Protein AF-A0A0S4R0V3-F1 (afdb_monomer_lite)

Organism: NCBI:txid795642

Foldseek 3Di:
DVVVVVVVVVVVVCCVVCVVVCCCVVVVVDPDPPGLDLVVCCVVPNDPVSVVVVPVVDDDDDD

Radius of gyration: 18.86 Å; chains: 1; bounding box: 46×25×42 Å

Secondary structure (DSSP, 8-state):
-HHHHHHHHHHHHHHHHHHHHHHHHHTT----TTS--HHHHHHHH-HHHHHHHHHHH--PPP-

pLDDT: mean 77.59, std 13.05, range [59.53, 97.69]

Sequence (63 aa):
EAFRLVEQLQGYQGEEVLSYLFHAYGTNLTFEDNEYNFVKVRAQHGVKRAFELRDEHFEIPEP

Structure (mmCIF, N/CA/C/O backbone):
data_AF-A0A0S4R0V3-F1
#
_entry.id   AF-A0A0S4R0V3-F1
#
loop_
_atom_site.group_PDB
_atom_site.id
_atom_site.type_sy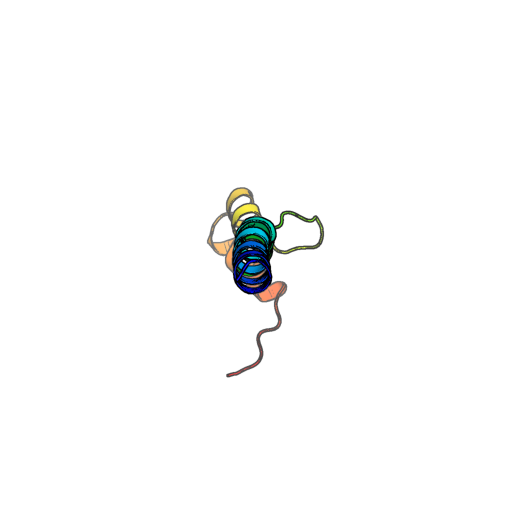mbol
_atom_site.label_atom_id
_atom_site.label_alt_id
_atom_site.label_comp_id
_atom_site.label_asym_id
_atom_site.label_entity_id
_atom_site.label_seq_id
_atom_site.pdbx_PDB_ins_code
_atom_site.Cartn_x
_atom_site.Cartn_y
_atom_site.Cartn_z
_atom_site.occupancy
_atom_site.B_iso_or_equiv
_atom_site.auth_seq_id
_atom_site.auth_comp_id
_atom_site.auth_asym_id
_atom_site.auth_atom_id
_atom_site.pdbx_PDB_model_num
ATOM 1 N N . GLU A 1 1 ? 33.100 5.299 -28.163 1.00 61.41 1 GLU A N 1
ATOM 2 C CA . GLU A 1 1 ? 32.496 6.126 -27.091 1.00 61.41 1 GLU A CA 1
ATOM 3 C C . GLU A 1 1 ? 30.993 6.336 -27.228 1.00 61.41 1 GLU A C 1
ATOM 5 O O . GLU A 1 1 ? 30.312 6.148 -26.232 1.00 61.41 1 GLU A O 1
ATOM 10 N N . ALA A 1 2 ? 30.457 6.652 -28.415 1.00 65.94 2 ALA A N 1
ATOM 11 C CA . ALA A 1 2 ? 29.015 6.864 -28.615 1.00 65.94 2 ALA A CA 1
ATOM 12 C C . ALA A 1 2 ? 28.128 5.717 -28.089 1.00 65.94 2 ALA A C 1
ATOM 14 O O . ALA A 1 2 ? 27.160 5.978 -27.391 1.00 65.94 2 ALA A O 1
ATOM 15 N N . PHE A 1 3 ? 28.505 4.454 -28.323 1.00 64.38 3 PHE A N 1
ATOM 16 C CA . PHE A 1 3 ? 27.779 3.289 -27.792 1.00 64.38 3 PHE A CA 1
ATOM 17 C C . PHE A 1 3 ? 27.684 3.262 -26.258 1.00 64.38 3 PHE A C 1
ATOM 19 O O . PHE A 1 3 ? 26.624 2.978 -25.717 1.00 64.38 3 PHE A O 1
ATOM 26 N N . ARG A 1 4 ? 28.764 3.634 -25.558 1.00 69.50 4 ARG A N 1
ATOM 27 C CA . ARG A 1 4 ? 28.801 3.697 -24.088 1.00 69.50 4 ARG A CA 1
ATOM 28 C C . ARG A 1 4 ? 27.896 4.811 -23.551 1.00 69.50 4 ARG A C 1
ATOM 30 O O . ARG A 1 4 ? 27.248 4.641 -22.528 1.00 69.50 4 ARG A O 1
ATOM 37 N N . LEU A 1 5 ? 27.841 5.940 -24.258 1.00 61.47 5 LEU A N 1
ATOM 38 C CA . LEU A 1 5 ? 26.925 7.044 -23.958 1.00 61.47 5 LEU A CA 1
ATOM 39 C C . LEU A 1 5 ? 25.460 6.647 -24.187 1.00 61.47 5 LEU A C 1
ATOM 41 O O . LEU A 1 5 ? 24.614 6.989 -23.368 1.00 61.47 5 LEU A O 1
ATOM 45 N N . VAL A 1 6 ? 25.169 5.896 -25.254 1.00 65.62 6 VAL A N 1
ATOM 46 C CA . VAL A 1 6 ? 23.821 5.375 -25.537 1.00 65.62 6 VAL A CA 1
ATOM 47 C C . VAL A 1 6 ? 23.362 4.405 -24.443 1.00 65.62 6 VAL A C 1
ATOM 49 O O . VAL A 1 6 ? 22.266 4.579 -23.923 1.00 65.62 6 VAL A O 1
ATOM 52 N N . GLU A 1 7 ? 24.205 3.457 -24.022 1.00 69.44 7 GLU A N 1
ATOM 53 C CA . GLU A 1 7 ? 23.886 2.542 -22.912 1.00 69.44 7 GLU A CA 1
ATOM 54 C C . GLU A 1 7 ? 23.626 3.281 -21.591 1.00 69.44 7 GLU A C 1
ATOM 56 O O . GLU A 1 7 ? 22.650 2.993 -20.899 1.00 69.44 7 GLU A O 1
ATOM 61 N N . GLN A 1 8 ? 24.464 4.268 -21.244 1.00 64.06 8 GLN A N 1
ATOM 62 C CA . GLN A 1 8 ? 24.270 5.056 -20.020 1.00 64.06 8 GLN A CA 1
ATOM 63 C C . GLN A 1 8 ? 22.974 5.877 -20.059 1.00 64.06 8 GLN A C 1
ATOM 65 O O . GLN A 1 8 ? 22.275 5.963 -19.051 1.00 64.06 8 GLN A O 1
ATOM 70 N N . LEU A 1 9 ? 22.628 6.448 -21.216 1.00 61.22 9 LEU A N 1
ATOM 71 C CA . LEU A 1 9 ? 21.383 7.199 -21.396 1.00 61.22 9 LEU A CA 1
ATOM 72 C C . LEU A 1 9 ? 20.144 6.295 -21.343 1.00 61.22 9 LEU A C 1
ATOM 74 O O . LEU A 1 9 ? 19.129 6.702 -20.782 1.00 61.22 9 LEU A O 1
ATOM 78 N N . GLN A 1 10 ? 20.225 5.064 -21.861 1.00 62.50 10 GLN A N 1
ATOM 79 C CA . GLN A 1 10 ? 19.129 4.092 -21.784 1.00 62.50 10 GLN A CA 1
ATOM 80 C C . GLN A 1 10 ? 18.830 3.660 -20.344 1.00 62.50 10 GLN A C 1
ATOM 82 O O . GLN A 1 10 ? 17.659 3.561 -19.979 1.00 62.50 10 GLN A O 1
ATOM 87 N N . GLY A 1 11 ? 19.860 3.452 -19.515 1.00 61.91 11 GLY A N 1
ATOM 88 C CA . GLY A 1 11 ? 19.671 3.179 -18.087 1.00 61.91 11 GLY A CA 1
ATOM 89 C C . GLY A 1 11 ? 18.957 4.326 -17.365 1.00 61.91 11 GLY A C 1
ATOM 90 O O . GLY A 1 11 ? 18.001 4.089 -16.633 1.00 61.91 11 GLY A O 1
ATOM 91 N N . TYR A 1 12 ? 19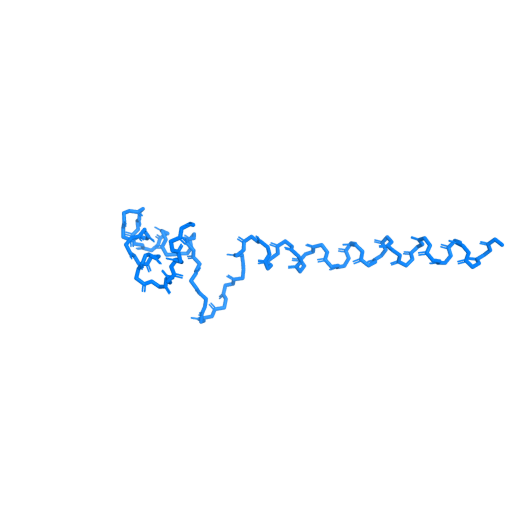.362 5.568 -17.647 1.00 59.53 12 TYR A N 1
ATOM 92 C CA . TYR A 1 12 ? 18.805 6.768 -17.012 1.00 59.53 12 TYR A CA 1
ATOM 93 C C . TYR A 1 12 ? 17.342 7.026 -17.406 1.00 59.53 12 TYR A C 1
ATOM 95 O O . TYR A 1 12 ? 16.494 7.269 -16.552 1.00 59.53 12 TYR A O 1
ATOM 103 N N . GLN A 1 13 ? 17.017 6.908 -18.699 1.00 62.19 13 GLN A N 1
ATOM 104 C CA . GLN A 1 13 ? 15.633 7.050 -19.166 1.00 62.19 13 GLN A CA 1
ATOM 105 C C . GLN A 1 13 ? 14.737 5.903 -18.687 1.00 62.19 13 GLN A C 1
ATOM 107 O O . GLN A 1 13 ? 13.561 6.122 -18.401 1.00 62.19 13 GLN A O 1
ATOM 112 N N . GLY A 1 14 ? 15.275 4.684 -18.590 1.00 64.00 14 GLY A N 1
ATOM 113 C CA . GLY A 1 14 ? 14.542 3.543 -18.050 1.00 64.00 14 GLY A CA 1
ATOM 114 C C . GLY A 1 14 ? 14.164 3.748 -16.584 1.00 64.00 14 GLY A C 1
ATOM 115 O O . GLY A 1 14 ? 13.026 3.479 -16.205 1.00 64.00 14 GLY A O 1
ATOM 116 N N . GLU A 1 15 ? 15.085 4.275 -15.778 1.00 65.31 15 GLU A N 1
ATOM 117 C CA . GLU A 1 15 ? 14.845 4.558 -14.363 1.00 65.31 15 GLU A CA 1
ATOM 118 C C . GLU A 1 15 ? 13.773 5.639 -14.166 1.00 65.31 15 GLU A C 1
ATOM 120 O O . GLU A 1 15 ? 12.834 5.418 -13.407 1.00 65.31 15 GLU A O 1
ATOM 125 N N . GLU A 1 16 ? 13.830 6.759 -14.894 1.00 69.38 16 GLU A N 1
ATOM 126 C CA . GLU A 1 16 ? 12.818 7.824 -14.778 1.00 69.38 16 GLU A CA 1
ATOM 127 C C . GLU A 1 16 ? 11.410 7.355 -15.177 1.00 69.38 16 GLU A C 1
ATOM 129 O O . GLU A 1 16 ? 10.431 7.683 -14.503 1.00 69.38 16 GLU A O 1
ATOM 134 N N . VAL A 1 17 ? 11.289 6.560 -16.245 1.00 70.81 17 VAL A N 1
ATOM 135 C CA . VAL A 1 17 ? 9.987 6.071 -16.726 1.00 70.81 17 VAL A CA 1
ATOM 136 C C . VAL A 1 17 ? 9.424 4.986 -15.809 1.00 70.81 17 VAL A C 1
ATOM 138 O O . VAL A 1 17 ? 8.230 4.987 -15.502 1.00 70.81 17 VAL A O 1
ATOM 141 N N . LEU A 1 18 ? 10.267 4.058 -15.353 1.00 74.31 18 LEU A N 1
ATOM 142 C CA . LEU A 1 18 ? 9.831 2.961 -14.493 1.00 74.31 18 LEU A CA 1
ATOM 143 C C . LEU A 1 18 ? 9.683 3.378 -13.029 1.00 74.31 18 LEU A C 1
ATOM 145 O O . LEU A 1 18 ? 8.977 2.697 -12.294 1.00 74.31 18 LEU A O 1
ATOM 149 N N . SER A 1 19 ? 10.285 4.490 -12.601 1.00 70.62 19 SER A N 1
ATOM 150 C CA . SER A 1 19 ? 10.201 4.994 -11.225 1.00 70.62 19 SER A CA 1
ATOM 151 C C . SER A 1 19 ? 8.755 5.138 -10.748 1.00 70.62 19 SER A C 1
ATOM 153 O O . SER A 1 19 ? 8.419 4.665 -9.665 1.00 70.62 19 SER A O 1
ATOM 155 N N . TYR A 1 20 ? 7.856 5.685 -11.574 1.00 66.56 20 TYR A N 1
ATOM 156 C CA . TYR A 1 20 ? 6.439 5.801 -11.213 1.00 66.56 20 TYR A CA 1
ATOM 157 C C . TYR A 1 20 ? 5.739 4.448 -11.093 1.00 66.56 20 TYR A C 1
ATOM 159 O O . TYR A 1 20 ? 4.917 4.269 -10.197 1.00 66.56 20 TYR A O 1
ATOM 167 N N . LEU A 1 21 ? 6.082 3.492 -11.959 1.00 68.31 21 LEU A N 1
ATOM 168 C CA . LEU A 1 21 ? 5.561 2.128 -11.881 1.00 68.31 21 LEU A CA 1
ATOM 169 C C . LEU A 1 21 ? 6.072 1.449 -10.606 1.00 68.31 21 LEU A C 1
ATOM 171 O O . LEU A 1 21 ? 5.267 0.982 -9.810 1.00 68.31 21 LEU A O 1
ATOM 175 N N . PHE A 1 22 ? 7.381 1.462 -10.348 1.00 70.50 22 PHE A N 1
ATOM 176 C CA . PHE A 1 22 ? 7.963 0.896 -9.130 1.00 70.50 22 PHE A CA 1
ATOM 177 C C . PHE A 1 22 ? 7.456 1.575 -7.861 1.00 70.50 22 PHE A C 1
ATOM 179 O O . PHE A 1 22 ? 7.248 0.897 -6.861 1.00 70.50 22 PHE A O 1
ATOM 186 N N . HIS A 1 23 ? 7.217 2.885 -7.883 1.00 67.94 23 HIS A N 1
ATOM 187 C CA . HIS A 1 23 ? 6.624 3.590 -6.757 1.00 67.94 23 HIS A CA 1
ATOM 188 C C . HIS A 1 23 ? 5.175 3.149 -6.541 1.00 67.94 23 HIS A C 1
ATOM 190 O O . HIS A 1 23 ? 4.834 2.742 -5.435 1.00 67.94 23 HIS A O 1
ATOM 196 N N . ALA A 1 24 ? 4.340 3.160 -7.583 1.00 65.62 24 ALA A N 1
ATOM 197 C CA . ALA A 1 24 ? 2.936 2.766 -7.484 1.00 65.62 24 ALA A CA 1
ATOM 198 C C . ALA A 1 24 ? 2.773 1.305 -7.029 1.00 65.62 24 ALA A C 1
ATOM 200 O O . ALA A 1 24 ? 2.064 1.053 -6.054 1.00 65.62 24 ALA A O 1
ATOM 201 N N . TYR A 1 25 ? 3.497 0.374 -7.664 1.00 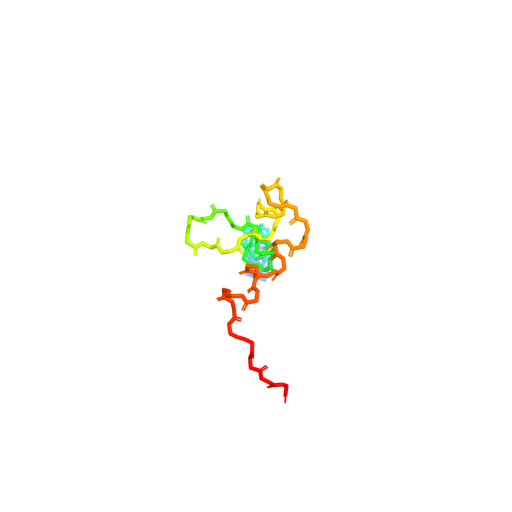63.62 25 TYR A N 1
ATOM 202 C CA . TYR A 1 25 ? 3.483 -1.054 -7.326 1.00 63.62 25 TYR A CA 1
ATOM 203 C C . TYR A 1 25 ? 4.192 -1.364 -6.002 1.00 63.62 25 TYR A C 1
ATOM 205 O O . TYR A 1 25 ? 3.753 -2.229 -5.254 1.00 63.62 25 TYR A O 1
ATOM 213 N N . GLY A 1 26 ? 5.285 -0.668 -5.685 1.00 64.88 26 GLY A N 1
ATOM 214 C CA . GLY A 1 26 ? 6.080 -0.916 -4.479 1.00 64.88 26 GLY A CA 1
ATOM 215 C C . GLY A 1 26 ? 5.503 -0.291 -3.210 1.00 64.88 26 GLY A C 1
ATOM 216 O O . GLY A 1 26 ? 5.875 -0.695 -2.112 1.00 64.88 26 GLY A O 1
ATOM 217 N N . THR A 1 27 ? 4.601 0.685 -3.339 1.00 62.81 27 THR A N 1
ATOM 218 C CA . THR A 1 27 ? 3.974 1.366 -2.192 1.00 62.81 27 THR A CA 1
ATOM 219 C C . THR A 1 27 ? 2.464 1.156 -2.101 1.00 62.81 27 THR A C 1
ATOM 221 O O . THR A 1 27 ? 1.826 1.775 -1.248 1.00 62.81 27 THR A O 1
ATOM 224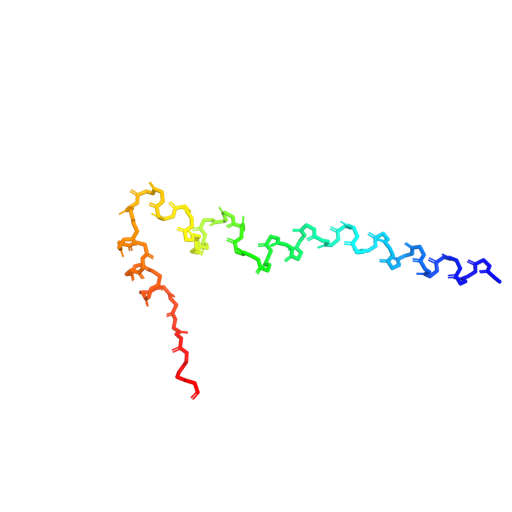 N N . ASN A 1 28 ? 1.901 0.249 -2.916 1.00 63.22 28 ASN A N 1
ATOM 225 C CA . ASN A 1 28 ? 0.481 -0.122 -2.876 1.00 63.22 28 ASN A CA 1
ATOM 226 C C . ASN A 1 28 ? -0.429 1.120 -3.031 1.00 63.22 28 ASN A C 1
ATOM 228 O O . ASN A 1 28 ? -1.413 1.309 -2.307 1.00 63.22 28 ASN A O 1
ATOM 232 N N . LEU A 1 29 ? -0.012 2.025 -3.929 1.00 65.06 29 LEU A N 1
ATOM 233 C CA . LEU A 1 29 ? -0.699 3.274 -4.288 1.00 65.06 29 LEU A CA 1
ATOM 234 C C . LEU A 1 29 ? -1.570 3.117 -5.536 1.00 65.06 29 LEU A C 1
ATOM 236 O O . LEU A 1 29 ? -2.165 4.088 -6.003 1.00 65.06 29 LEU A O 1
ATOM 240 N N . THR A 1 30 ? -1.646 1.914 -6.087 1.00 64.06 30 THR A N 1
ATOM 241 C CA . THR A 1 30 ? -2.657 1.567 -7.070 1.00 64.06 30 THR A CA 1
ATOM 242 C C . THR A 1 30 ? -4.035 1.580 -6.381 1.00 64.06 30 THR A C 1
ATOM 244 O O . THR A 1 30 ? -4.199 1.293 -5.190 1.00 64.06 30 THR A O 1
ATOM 247 N N . PHE A 1 31 ? -5.028 2.116 -7.093 1.00 66.19 31 PHE A N 1
ATOM 248 C CA . PHE A 1 31 ? -6.402 2.309 -6.606 1.00 66.19 31 PHE A CA 1
ATOM 249 C C . PHE A 1 31 ? -7.381 1.443 -7.403 1.00 66.19 31 PHE A C 1
ATOM 251 O O . PHE A 1 31 ? -8.540 1.823 -7.578 1.00 66.19 31 PHE A O 1
ATOM 258 N N . GLU A 1 32 ? -6.905 0.312 -7.921 1.00 73.31 32 GLU A N 1
ATOM 259 C CA . GLU A 1 32 ? -7.742 -0.613 -8.676 1.00 73.31 32 GLU A CA 1
ATOM 260 C C . GLU A 1 32 ? -8.832 -1.213 -7.781 1.00 73.31 32 GLU A C 1
ATOM 262 O O . GLU A 1 32 ? -8.687 -1.325 -6.560 1.00 73.31 32 GLU A O 1
ATOM 267 N N . ASP A 1 33 ? -9.969 -1.564 -8.380 1.00 72.25 33 ASP A N 1
ATOM 268 C CA . ASP A 1 33 ? -11.154 -1.987 -7.625 1.00 72.25 33 ASP A CA 1
ATOM 269 C C . ASP A 1 33 ? -10.963 -3.328 -6.898 1.00 72.25 33 ASP A C 1
ATOM 271 O O . ASP A 1 33 ? -11.661 -3.611 -5.925 1.00 72.25 33 ASP A O 1
ATOM 275 N N . ASN A 1 34 ? -10.015 -4.145 -7.353 1.00 77.12 34 ASN A N 1
ATOM 276 C CA . ASN A 1 34 ? -9.669 -5.451 -6.795 1.00 77.12 34 ASN A CA 1
ATOM 277 C C . ASN A 1 34 ? -8.515 -5.408 -5.779 1.00 77.12 34 ASN A C 1
ATOM 279 O O . ASN A 1 34 ? -8.164 -6.456 -5.239 1.00 77.12 34 ASN A O 1
ATOM 283 N N . GLU A 1 35 ? -7.930 -4.240 -5.505 1.00 81.06 35 GLU A N 1
ATOM 284 C CA . GLU A 1 35 ? -6.803 -4.110 -4.582 1.00 81.06 35 GLU A CA 1
ATOM 285 C C . GLU A 1 35 ? -7.234 -3.587 -3.210 1.00 81.06 35 GLU A C 1
ATOM 287 O O . GLU A 1 35 ? -8.015 -2.636 -3.072 1.00 81.06 35 GLU A O 1
ATOM 292 N N . TYR A 1 36 ? -6.652 -4.164 -2.159 1.00 87.44 36 TYR A N 1
ATOM 293 C CA . TYR A 1 36 ? -6.766 -3.601 -0.827 1.00 87.44 36 TYR A CA 1
ATOM 294 C C . TYR A 1 36 ? -5.830 -2.398 -0.645 1.00 87.44 36 TYR A C 1
ATOM 296 O O . TYR A 1 36 ? -4.641 -2.542 -0.365 1.00 87.44 36 TYR A O 1
ATOM 304 N N . ASN A 1 37 ? -6.380 -1.186 -0.739 1.00 88.50 37 ASN A N 1
ATOM 305 C CA . ASN A 1 37 ? -5.652 0.054 -0.463 1.00 88.50 37 ASN A CA 1
ATOM 306 C C . ASN A 1 37 ? -5.928 0.556 0.967 1.00 88.50 37 ASN A C 1
ATOM 308 O O . ASN A 1 37 ? -7.005 1.080 1.270 1.00 88.50 37 ASN A O 1
ATOM 312 N N . PHE A 1 38 ? -4.934 0.450 1.854 1.00 88.44 38 PHE A N 1
ATOM 313 C CA . PHE A 1 38 ? -5.098 0.795 3.272 1.00 88.44 38 PHE A CA 1
ATOM 314 C C . PHE A 1 38 ? -5.497 2.263 3.501 1.00 88.44 38 PHE A C 1
ATOM 316 O O . PHE A 1 38 ? -6.298 2.557 4.390 1.00 88.44 38 PHE A O 1
ATOM 323 N N . VAL A 1 39 ? -4.975 3.199 2.700 1.00 87.88 39 VAL A N 1
ATOM 324 C CA . VAL A 1 39 ? -5.283 4.631 2.841 1.00 87.88 39 VAL A CA 1
ATOM 325 C C . VAL A 1 39 ? -6.747 4.903 2.488 1.00 87.88 39 VAL A C 1
ATOM 327 O O . VAL A 1 39 ? -7.435 5.587 3.250 1.00 87.88 39 VAL A O 1
ATOM 330 N N . LYS A 1 40 ? -7.247 4.312 1.392 1.00 89.00 40 LYS A N 1
ATOM 331 C CA . LYS A 1 40 ? -8.658 4.385 0.969 1.00 89.00 40 LYS A CA 1
ATOM 332 C C . LYS A 1 40 ? -9.586 3.809 2.041 1.00 89.00 40 LYS A C 1
ATOM 334 O O . LYS A 1 40 ? -10.523 4.482 2.467 1.00 89.00 40 LYS A O 1
ATOM 339 N N . VAL A 1 41 ? -9.292 2.604 2.530 1.00 92.56 41 VAL A N 1
ATOM 340 C CA . VAL A 1 41 ? -10.129 1.916 3.527 1.00 92.56 41 VAL A CA 1
ATOM 341 C C . VAL A 1 41 ? -10.121 2.657 4.866 1.00 92.56 41 VAL A C 1
ATOM 343 O O . VAL A 1 41 ? -11.179 2.869 5.460 1.00 92.56 41 VAL A O 1
ATOM 346 N N . ARG A 1 42 ? -8.960 3.146 5.323 1.00 94.50 42 ARG A N 1
ATOM 347 C CA . ARG A 1 42 ? -8.861 3.980 6.532 1.00 94.50 42 ARG A CA 1
ATOM 348 C C . ARG A 1 42 ? -9.680 5.261 6.411 1.00 94.50 42 ARG A C 1
ATOM 350 O O . ARG A 1 42 ? -10.317 5.646 7.390 1.00 94.50 42 ARG A O 1
ATOM 357 N N . ALA A 1 43 ? -9.651 5.929 5.259 1.00 93.38 43 ALA A N 1
ATOM 358 C CA . ALA A 1 43 ? -10.419 7.155 5.048 1.00 93.38 43 ALA A CA 1
ATOM 359 C C . ALA A 1 43 ? -11.936 6.913 5.148 1.00 93.38 43 ALA A C 1
ATOM 361 O O . ALA A 1 43 ? -12.658 7.780 5.630 1.00 93.38 43 ALA A O 1
ATOM 362 N N . GLN A 1 44 ? -12.407 5.731 4.742 1.00 94.31 44 GLN A N 1
ATOM 363 C CA . GLN A 1 44 ? -13.827 5.364 4.747 1.00 94.31 44 GLN A CA 1
ATOM 364 C C . GLN A 1 44 ? -14.309 4.789 6.088 1.00 94.31 44 GLN A C 1
ATOM 366 O O . GLN A 1 44 ? -15.429 5.070 6.508 1.00 94.31 44 GLN A O 1
ATOM 371 N N . HIS A 1 45 ? -13.478 3.993 6.767 1.00 96.44 45 HIS A N 1
ATOM 372 C CA . HIS A 1 45 ? -13.900 3.179 7.917 1.00 96.44 45 HIS A CA 1
ATOM 373 C C . HIS A 1 45 ? -13.158 3.490 9.226 1.00 96.44 45 HIS A C 1
ATOM 375 O O . HIS A 1 45 ? -13.485 2.935 10.276 1.00 96.44 45 HIS A O 1
ATOM 381 N N . GLY A 1 46 ? -12.165 4.379 9.194 1.00 96.38 46 GLY A N 1
ATOM 382 C CA . GLY A 1 46 ? -11.312 4.680 10.339 1.00 96.38 46 GLY A CA 1
ATOM 383 C C . GLY A 1 46 ? -10.204 3.646 10.564 1.00 96.38 46 GLY A C 1
ATOM 384 O O . GLY A 1 46 ? -10.141 2.593 9.934 1.00 96.38 46 GLY A O 1
ATOM 385 N N . VAL A 1 47 ? -9.286 3.973 11.479 1.00 96.75 47 VAL A N 1
ATOM 386 C CA . VAL A 1 47 ? -8.023 3.232 11.666 1.00 96.75 47 VAL A CA 1
ATOM 387 C C . VAL A 1 47 ? -8.250 1.783 12.087 1.00 96.7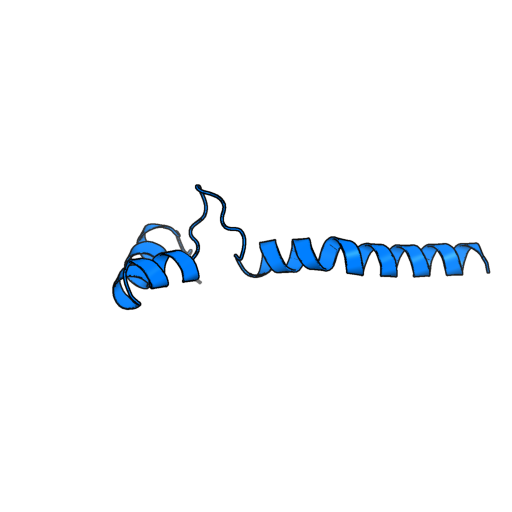5 47 VAL A C 1
ATOM 389 O O . VAL A 1 47 ? -7.695 0.884 11.468 1.00 96.75 47 VAL A O 1
ATOM 392 N N . LYS A 1 48 ? -9.065 1.545 13.122 1.00 97.69 48 LYS A N 1
ATOM 393 C CA . LYS A 1 48 ? -9.251 0.198 13.680 1.00 97.69 48 LYS A CA 1
ATOM 394 C C . LYS A 1 48 ? -9.826 -0.766 12.640 1.00 97.69 48 LYS A C 1
ATOM 396 O O . LYS A 1 48 ? -9.245 -1.820 12.407 1.00 97.69 48 LYS A O 1
ATOM 401 N N . ARG A 1 49 ? -10.921 -0.377 11.978 1.00 97.25 49 ARG A N 1
ATOM 402 C CA . ARG A 1 49 ? -11.581 -1.243 10.994 1.00 97.25 49 ARG A CA 1
ATOM 403 C C . ARG A 1 49 ? -10.700 -1.501 9.770 1.00 97.25 49 ARG A C 1
ATOM 405 O O . ARG A 1 49 ? -10.753 -2.590 9.217 1.00 97.25 49 ARG A O 1
ATOM 412 N N . ALA A 1 50 ? -9.854 -0.546 9.382 1.00 95.75 50 ALA A N 1
ATOM 413 C CA . ALA A 1 50 ? -8.891 -0.743 8.299 1.00 95.75 50 ALA A CA 1
ATOM 414 C C . ALA A 1 50 ? -7.794 -1.775 8.623 1.00 95.75 50 ALA A C 1
ATOM 416 O O . ALA A 1 50 ? -7.260 -2.393 7.707 1.00 95.75 50 ALA A O 1
ATOM 417 N N . PHE A 1 51 ? -7.444 -1.985 9.893 1.00 94.69 51 PHE A N 1
ATOM 418 C CA . PHE A 1 51 ? -6.545 -3.081 10.269 1.00 94.69 51 PHE A CA 1
ATOM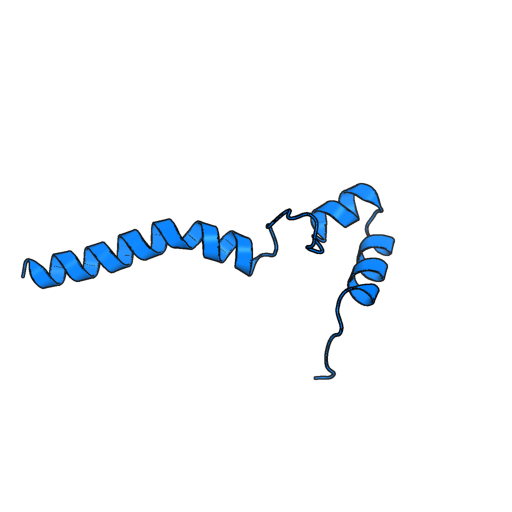 419 C C . PHE A 1 51 ? -7.261 -4.431 10.257 1.00 94.69 51 PHE A C 1
ATOM 421 O O . PHE A 1 51 ? -6.743 -5.370 9.671 1.00 94.69 51 PHE A O 1
ATOM 428 N N . GLU A 1 52 ? -8.475 -4.508 10.806 1.00 95.50 52 GLU A N 1
ATOM 429 C CA . GLU A 1 52 ? -9.270 -5.746 10.780 1.00 95.50 52 GLU A CA 1
ATOM 430 C C . GLU A 1 52 ? -9.502 -6.233 9.340 1.00 95.50 52 GLU A C 1
ATOM 432 O O . GLU A 1 52 ? -9.224 -7.381 9.022 1.00 95.50 52 GLU A O 1
ATOM 437 N N . LEU A 1 53 ? -9.914 -5.335 8.438 1.00 94.25 53 LEU A N 1
ATOM 438 C CA . LEU A 1 53 ? -10.123 -5.658 7.024 1.00 94.25 53 LEU A CA 1
ATOM 439 C C . LEU A 1 53 ? -8.828 -6.036 6.285 1.00 94.25 53 LEU A C 1
ATOM 441 O O . LEU A 1 53 ? -8.877 -6.824 5.346 1.00 94.25 53 LEU A O 1
ATOM 445 N N . ARG A 1 54 ? -7.674 -5.489 6.692 1.00 91.38 54 ARG A N 1
ATOM 446 C CA . ARG A 1 54 ? -6.367 -5.883 6.141 1.00 91.38 54 ARG A CA 1
ATOM 447 C C . ARG A 1 54 ? -6.062 -7.328 6.523 1.00 91.38 54 ARG A C 1
ATOM 449 O O . ARG A 1 54 ? -5.657 -8.102 5.666 1.00 91.38 54 ARG A O 1
ATOM 456 N N . ASP A 1 55 ? -6.256 -7.667 7.792 1.00 92.44 55 ASP A N 1
ATOM 457 C CA . ASP A 1 55 ? -5.964 -9.001 8.320 1.00 92.44 55 ASP A CA 1
ATOM 458 C C . ASP A 1 55 ? -6.933 -10.053 7.754 1.00 92.44 55 ASP A C 1
ATOM 460 O O . ASP A 1 55 ? -6.541 -11.191 7.535 1.00 92.44 55 ASP A O 1
ATOM 464 N N . GLU A 1 56 ? -8.178 -9.663 7.450 1.00 92.62 56 GLU A N 1
ATOM 465 C CA . GLU A 1 56 ? -9.140 -10.490 6.705 1.00 92.62 56 GLU A CA 1
ATOM 466 C C . GLU A 1 56 ? -8.727 -10.699 5.228 1.00 92.62 56 GLU A C 1
ATOM 468 O O . GLU A 1 56 ? -9.066 -11.724 4.640 1.00 92.62 56 GLU A O 1
ATOM 473 N N . HIS A 1 57 ? -8.032 -9.734 4.611 1.00 90.69 57 HIS A N 1
ATOM 474 C CA . HIS A 1 57 ? -7.693 -9.752 3.181 1.00 90.69 57 HIS A CA 1
ATOM 475 C C . HIS A 1 57 ? -6.380 -10.482 2.863 1.00 90.69 57 HIS A C 1
ATOM 477 O O . HIS A 1 57 ? -6.276 -11.116 1.814 1.00 90.69 57 HIS A O 1
ATOM 483 N N . PHE A 1 58 ? -5.367 -10.373 3.727 1.00 88.94 58 PHE A N 1
ATOM 484 C CA . PHE A 1 58 ? -4.037 -10.933 3.480 1.00 88.94 58 PHE A CA 1
ATOM 485 C C . PHE A 1 58 ? -3.760 -12.154 4.358 1.00 88.94 58 PHE A C 1
ATOM 487 O O . PHE A 1 58 ? -3.739 -12.058 5.582 1.00 88.94 58 PHE A O 1
ATOM 494 N N . GLU A 1 59 ? -3.429 -13.282 3.729 1.00 88.06 59 GLU A N 1
ATOM 495 C CA . GLU A 1 59 ? -2.824 -14.420 4.421 1.00 88.06 59 GLU A CA 1
ATOM 496 C C . GLU A 1 59 ? -1.320 -14.169 4.583 1.00 88.06 59 GLU A C 1
ATOM 498 O O . GLU A 1 59 ? -0.565 -14.176 3.609 1.00 88.06 59 GLU A O 1
ATOM 503 N N . ILE A 1 60 ? -0.882 -13.912 5.816 1.00 82.00 60 ILE A N 1
ATOM 504 C CA . ILE A 1 60 ? 0.532 -13.706 6.141 1.00 82.00 60 ILE A CA 1
ATOM 505 C C . ILE A 1 60 ? 1.109 -15.045 6.627 1.00 82.00 60 ILE A C 1
ATOM 507 O O . ILE A 1 60 ? 0.647 -15.550 7.653 1.00 82.00 60 ILE A O 1
ATOM 511 N N . PRO A 1 61 ? 2.097 -15.638 5.930 1.00 84.12 61 PRO A N 1
ATOM 512 C CA . PRO A 1 61 ? 2.793 -16.823 6.422 1.00 84.12 61 PRO A CA 1
ATOM 513 C C . PRO A 1 61 ? 3.513 -16.526 7.742 1.00 84.12 61 PRO A C 1
ATOM 515 O O . PRO A 1 61 ? 4.051 -15.431 7.916 1.00 84.12 61 PRO A O 1
ATOM 518 N N . GLU A 1 62 ? 3.555 -17.505 8.649 1.00 81.75 62 GLU A N 1
ATOM 519 C CA . GLU A 1 62 ? 4.390 -17.409 9.853 1.00 81.75 62 GLU A CA 1
ATOM 520 C C . GLU A 1 62 ? 5.877 -17.242 9.461 1.00 81.75 62 GLU A C 1
ATOM 522 O O . GLU A 1 62 ? 6.290 -17.811 8.442 1.00 81.75 62 GLU A O 1
ATOM 527 N N . PRO A 1 63 ? 6.665 -16.460 10.227 1.00 79.19 63 PRO A N 1
ATOM 528 C CA . PRO A 1 63 ? 8.057 -16.137 9.899 1.00 79.19 63 PRO A CA 1
ATOM 529 C C . PRO A 1 63 ? 9.007 -17.339 9.839 1.00 79.19 63 PRO A C 1
ATOM 531 O O . PRO A 1 63 ? 8.835 -18.293 10.635 1.00 79.19 63 PRO A O 1
#